Protein AF-A0A0A2BUI4-F1 (afdb_monomer_lite)

Secondary structure (DSSP, 8-state):
--HHHHHHHHHTTPPPPHHHHHHHHHHHHHHHHHHHH-S--GGGSBPPHHHHHHTT--TT-BHHHHHHHHHHHHSPPPTTSPPHHHHHHHHHHHTT---

Structure (mmCIF, N/CA/C/O backbone):
data_AF-A0A0A2BUI4-F1
#
_entry.id   AF-A0A0A2BUI4-F1
#
loop_
_atom_site.group_PDB
_atom_site.id
_atom_site.type_symbol
_atom_site.label_atom_id
_atom_site.label_alt_id
_atom_site.label_comp_id
_atom_site.label_asym_id
_atom_site.label_entity_id
_atom_site.label_seq_id
_atom_site.pdbx_PDB_ins_code
_atom_site.Cartn_x
_atom_site.Cartn_y
_atom_site.Cartn_z
_atom_site.occupancy
_atom_site.B_iso_or_equiv
_atom_site.auth_seq_id
_atom_site.auth_comp_id
_atom_site.auth_asym_id
_atom_site.auth_atom_id
_atom_site.pdbx_PDB_model_num
ATOM 1 N N . MET A 1 1 ? 9.973 4.290 10.120 1.00 66.44 1 MET A N 1
ATOM 2 C CA . MET A 1 1 ? 9.174 3.504 11.104 1.00 66.44 1 MET A CA 1
ATOM 3 C C . MET A 1 1 ? 9.104 2.061 10.605 1.00 66.44 1 MET A C 1
ATOM 5 O O . MET A 1 1 ? 9.231 1.882 9.403 1.00 66.44 1 MET A O 1
ATOM 9 N N . ASN A 1 2 ? 8.931 1.021 11.436 1.00 85.56 2 ASN A N 1
ATOM 10 C CA . ASN A 1 2 ? 8.722 -0.329 10.879 1.00 85.56 2 ASN A CA 1
ATOM 11 C C . ASN A 1 2 ? 7.254 -0.500 10.445 1.00 85.56 2 ASN A C 1
ATOM 13 O O . ASN A 1 2 ? 6.433 -1.035 11.185 1.00 85.56 2 ASN A O 1
ATOM 17 N N . TYR A 1 3 ? 6.921 0.009 9.257 1.00 90.56 3 TYR A N 1
ATOM 18 C CA . TYR A 1 3 ? 5.564 -0.047 8.705 1.00 90.56 3 TYR A CA 1
ATOM 19 C C . TYR A 1 3 ? 5.091 -1.477 8.418 1.00 90.56 3 TYR A C 1
ATOM 21 O O . TYR A 1 3 ? 3.898 -1.749 8.513 1.00 90.56 3 TYR A O 1
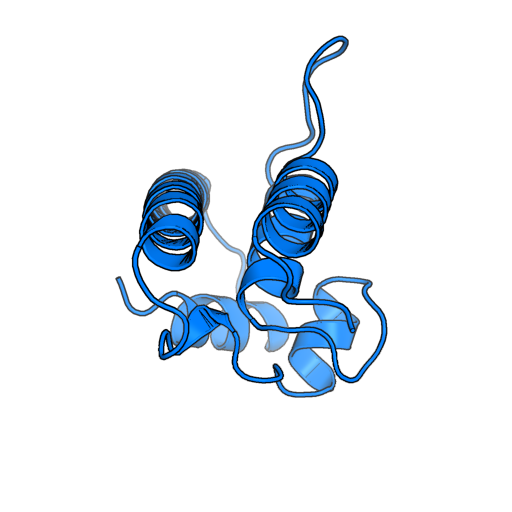ATOM 29 N N . GLN A 1 4 ? 6.018 -2.394 8.116 1.00 93.56 4 GLN A N 1
ATOM 30 C CA . GLN A 1 4 ? 5.702 -3.804 7.886 1.00 93.56 4 GLN A CA 1
ATOM 31 C C . GLN A 1 4 ? 5.107 -4.423 9.151 1.00 93.56 4 GLN A C 1
ATOM 33 O O . GLN A 1 4 ? 4.067 -5.062 9.078 1.00 93.56 4 GLN A O 1
ATOM 38 N N . LEU A 1 5 ? 5.690 -4.145 10.323 1.00 93.75 5 LEU A N 1
ATOM 39 C CA . LEU A 1 5 ? 5.140 -4.608 11.600 1.00 93.75 5 LEU A CA 1
ATOM 40 C C . LEU A 1 5 ? 3.734 -4.047 11.869 1.00 93.75 5 LEU A C 1
ATOM 42 O O . LEU A 1 5 ? 2.870 -4.773 12.348 1.00 93.75 5 LEU A O 1
ATOM 46 N N . LEU A 1 6 ? 3.480 -2.776 11.545 1.00 93.56 6 LEU A N 1
ATOM 47 C CA . LEU A 1 6 ? 2.143 -2.190 11.704 1.00 93.56 6 LEU A CA 1
ATOM 48 C C . LEU A 1 6 ? 1.111 -2.842 10.776 1.00 93.56 6 LEU A C 1
ATOM 50 O O . LEU A 1 6 ? -0.001 -3.132 11.209 1.00 93.56 6 LEU A O 1
ATOM 54 N N . LEU A 1 7 ? 1.486 -3.116 9.525 1.00 94.12 7 LEU A N 1
ATOM 55 C CA . LEU A 1 7 ? 0.646 -3.846 8.572 1.00 94.12 7 LEU A CA 1
ATOM 56 C C . LEU A 1 7 ? 0.376 -5.287 9.030 1.00 94.12 7 LEU A C 1
ATOM 58 O O . LEU A 1 7 ? -0.746 -5.762 8.890 1.00 94.12 7 LEU A O 1
ATOM 62 N N . GLU A 1 8 ? 1.366 -5.958 9.620 1.00 95.38 8 GLU A N 1
ATOM 63 C CA . GLU A 1 8 ? 1.213 -7.287 10.225 1.00 95.38 8 GLU A CA 1
ATOM 64 C C . GLU A 1 8 ? 0.218 -7.269 11.392 1.00 95.38 8 GLU A C 1
ATOM 66 O O . GLU A 1 8 ? -0.738 -8.047 11.413 1.00 95.38 8 GLU A O 1
ATOM 71 N N . CYS A 1 9 ? 0.372 -6.332 12.334 1.00 93.88 9 CYS A N 1
ATOM 72 C CA . CYS A 1 9 ? -0.581 -6.147 13.430 1.00 93.88 9 CYS A CA 1
ATOM 73 C C . CYS A 1 9 ? -1.993 -5.852 12.903 1.00 93.88 9 CYS A C 1
ATOM 75 O O . CYS A 1 9 ? -2.980 -6.371 13.435 1.00 93.88 9 CYS A O 1
ATOM 77 N N . HIS A 1 10 ? -2.095 -5.045 11.844 1.00 93.69 10 HIS A N 1
ATOM 78 C CA . HIS A 1 10 ? -3.366 -4.728 11.206 1.00 93.69 10 HIS A CA 1
ATOM 79 C C . HIS A 1 10 ? -4.021 -5.949 10.558 1.00 93.69 10 HIS A C 1
ATOM 81 O O . HIS A 1 10 ? -5.210 -6.193 10.763 1.00 93.69 10 HIS A O 1
ATOM 87 N N . ALA A 1 11 ? -3.238 -6.775 9.863 1.00 92.69 11 ALA A N 1
ATOM 88 C CA . ALA A 1 11 ? -3.701 -8.033 9.287 1.00 92.69 11 ALA A CA 1
ATOM 89 C C . ALA A 1 11 ? -4.204 -9.027 10.350 1.00 92.69 11 ALA A C 1
ATOM 91 O O . ALA A 1 11 ? -5.076 -9.846 10.063 1.00 92.69 11 ALA A O 1
ATOM 92 N N . GLN A 1 12 ? -3.702 -8.928 11.584 1.00 94.19 12 GLN A N 1
ATOM 93 C CA . GLN A 1 12 ? -4.164 -9.707 12.739 1.00 94.19 12 GLN A CA 1
ATOM 94 C C . GLN A 1 12 ? -5.393 -9.104 13.447 1.00 94.19 12 GLN A C 1
ATOM 96 O O . GLN A 1 12 ? -5.865 -9.660 14.438 1.00 94.19 12 GLN A O 1
ATOM 101 N N . GLY A 1 13 ? -5.940 -7.993 12.943 1.00 92.62 13 GLY A N 1
ATOM 102 C CA . GLY A 1 13 ? -7.157 -7.360 13.457 1.00 92.62 13 GLY A CA 1
ATOM 103 C C . GLY A 1 13 ? -6.924 -6.137 14.344 1.00 92.62 13 GLY A C 1
ATOM 104 O O . GLY A 1 13 ? -7.884 -5.595 14.892 1.00 92.62 13 GLY A O 1
ATOM 105 N N . THR A 1 14 ? -5.681 -5.667 14.481 1.00 94.75 14 THR A N 1
ATOM 106 C CA . THR A 1 14 ? -5.401 -4.410 15.191 1.00 94.75 14 THR A CA 1
ATOM 107 C C . THR A 1 14 ? -5.853 -3.223 14.346 1.00 94.75 14 THR A C 1
ATOM 109 O O . THR A 1 14 ? -5.570 -3.144 13.151 1.00 94.75 14 THR A O 1
ATOM 112 N N . GLN A 1 15 ? -6.558 -2.268 14.945 1.00 93.94 15 GLN A N 1
ATOM 113 C CA . GLN A 1 15 ? -6.930 -1.050 14.231 1.00 93.94 15 GLN A CA 1
ATOM 114 C C . GLN A 1 15 ? -5.733 -0.108 14.135 1.00 93.94 15 GLN A C 1
ATOM 116 O O . GLN A 1 15 ? -5.091 0.177 15.141 1.00 93.94 15 GLN A O 1
ATOM 121 N N . ILE A 1 16 ? -5.471 0.393 12.929 1.00 94.62 16 ILE A N 1
ATOM 122 C CA . ILE A 1 16 ? -4.514 1.476 12.715 1.00 94.62 16 ILE A CA 1
ATOM 123 C C . ILE A 1 16 ? -5.199 2.779 13.125 1.00 94.62 16 ILE A C 1
ATOM 125 O O . ILE A 1 16 ? -6.258 3.136 12.602 1.00 94.62 16 ILE A O 1
ATOM 129 N N . THR A 1 17 ? -4.603 3.487 14.077 1.00 95.38 17 THR A N 1
ATOM 130 C CA . THR A 1 17 ? -5.077 4.800 14.515 1.00 95.38 17 THR A CA 1
ATOM 131 C C . THR A 1 17 ? -4.836 5.855 13.440 1.00 95.38 17 THR A C 1
ATOM 133 O O . THR A 1 17 ? -4.013 5.697 12.538 1.00 95.38 17 THR A O 1
ATOM 136 N N . ARG A 1 18 ? -5.524 6.995 13.544 1.00 93.62 18 ARG A N 1
ATOM 137 C CA . ARG A 1 18 ? -5.331 8.100 12.598 1.00 93.62 18 ARG A CA 1
ATOM 138 C C . ARG A 1 18 ? -3.892 8.626 12.599 1.00 93.62 18 ARG A C 1
ATOM 140 O O . ARG A 1 18 ? -3.352 8.901 11.535 1.00 93.62 18 ARG A O 1
ATOM 147 N N . GLN A 1 19 ? -3.275 8.743 13.771 1.00 94.06 19 GLN A N 1
ATOM 148 C CA . GLN A 1 19 ? -1.893 9.199 13.909 1.00 94.06 19 GLN A CA 1
ATOM 149 C C . GLN A 1 19 ? -0.915 8.213 13.260 1.00 94.06 19 GLN A C 1
ATOM 151 O O . GLN A 1 19 ? 0.005 8.627 12.560 1.00 94.06 19 GLN A O 1
ATOM 156 N N . GLU A 1 20 ? -1.131 6.907 13.438 1.00 95.62 20 GLU A N 1
ATOM 157 C CA . GLU A 1 20 ? -0.340 5.880 12.751 1.00 95.62 20 GLU A CA 1
ATOM 158 C C . GLU A 1 20 ? -0.549 5.933 11.237 1.00 95.62 20 GLU A C 1
ATOM 160 O O . GLU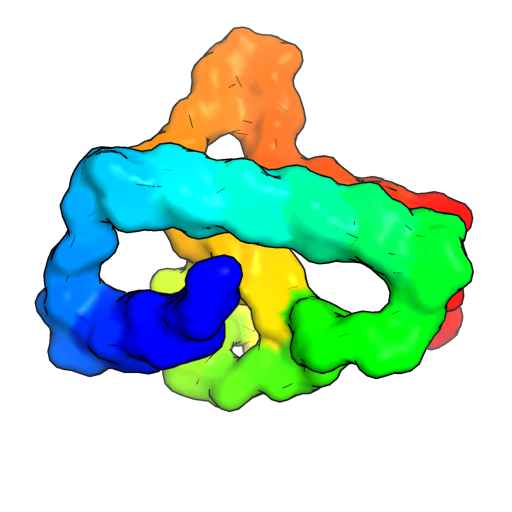 A 1 20 ? 0.424 5.832 10.498 1.00 95.62 20 GLU A O 1
ATOM 165 N N . ALA A 1 21 ? -1.778 6.157 10.764 1.00 95.25 21 ALA A N 1
ATOM 166 C CA . ALA A 1 21 ? -2.060 6.319 9.340 1.00 95.25 21 ALA A CA 1
ATOM 167 C C . ALA A 1 21 ? -1.331 7.536 8.740 1.00 95.25 21 ALA A C 1
ATOM 169 O O . ALA A 1 21 ? -0.756 7.432 7.661 1.00 95.25 21 ALA A O 1
ATOM 170 N N . GLU A 1 22 ? -1.288 8.669 9.443 1.00 94.19 22 GLU A N 1
ATOM 171 C CA . GLU A 1 22 ? -0.537 9.859 9.013 1.00 94.19 22 GLU A CA 1
ATOM 172 C C . GLU A 1 22 ? 0.981 9.592 8.966 1.00 94.19 22 GLU A C 1
ATOM 174 O O . GLU A 1 22 ? 1.657 9.998 8.020 1.00 94.19 22 GLU A O 1
ATOM 179 N N . LEU A 1 23 ? 1.523 8.843 9.934 1.00 95.31 23 LEU A N 1
ATOM 180 C CA . LEU A 1 23 ? 2.927 8.416 9.916 1.00 95.31 23 LEU A CA 1
ATOM 181 C C . LEU A 1 23 ? 3.226 7.430 8.778 1.00 95.31 23 LEU A C 1
ATOM 183 O O . LEU A 1 23 ? 4.282 7.514 8.150 1.00 95.31 23 LEU A O 1
ATOM 187 N N . LEU A 1 24 ? 2.308 6.502 8.506 1.00 95.94 24 LEU A N 1
ATOM 188 C CA . LEU A 1 24 ? 2.399 5.568 7.385 1.00 95.94 24 LEU A CA 1
ATOM 189 C C . LEU A 1 24 ? 2.349 6.301 6.038 1.00 95.94 24 LEU A C 1
ATOM 191 O O . LEU A 1 24 ? 3.042 5.893 5.110 1.00 95.94 24 LEU A O 1
ATOM 195 N N . ASP A 1 25 ? 1.594 7.395 5.933 1.00 95.12 25 ASP A N 1
ATOM 196 C CA . ASP A 1 25 ? 1.534 8.223 4.724 1.00 95.12 25 ASP A CA 1
ATOM 197 C C . ASP A 1 25 ? 2.874 8.926 4.444 1.00 95.12 25 ASP A C 1
ATOM 199 O O . ASP A 1 25 ? 3.372 8.927 3.316 1.00 95.12 25 ASP A O 1
ATOM 203 N N . LEU A 1 26 ? 3.524 9.452 5.489 1.00 95.25 26 LEU A N 1
ATOM 204 C CA . LEU A 1 26 ? 4.877 10.016 5.386 1.00 95.25 26 LEU A CA 1
ATOM 205 C C . LEU A 1 26 ? 5.918 8.957 5.001 1.00 95.25 26 LEU A C 1
ATOM 207 O O . LEU A 1 26 ? 6.810 9.215 4.190 1.00 95.25 26 LEU A O 1
ATOM 211 N N . GLU A 1 27 ? 5.806 7.758 5.573 1.00 94.81 27 GLU A N 1
ATOM 212 C CA . GLU A 1 27 ? 6.662 6.623 5.231 1.00 94.81 27 GLU A CA 1
ATOM 213 C C . GLU A 1 27 ? 6.460 6.200 3.767 1.00 94.81 27 GLU A C 1
ATOM 215 O O . GLU A 1 27 ? 7.442 6.011 3.051 1.00 94.81 27 GLU A O 1
ATOM 220 N N . LEU A 1 28 ? 5.213 6.135 3.285 1.00 95.50 28 LEU A N 1
ATOM 221 C CA . LEU A 1 28 ? 4.915 5.851 1.883 1.00 95.50 28 LEU A CA 1
ATOM 222 C C . LEU A 1 28 ? 5.560 6.886 0.955 1.00 95.50 28 LEU A C 1
ATOM 224 O O . LEU A 1 28 ? 6.203 6.512 -0.025 1.00 95.50 28 LEU A O 1
ATOM 228 N N . TYR A 1 29 ? 5.425 8.176 1.270 1.00 94.75 29 TYR A N 1
ATOM 229 C CA . TYR A 1 29 ? 6.061 9.244 0.499 1.00 94.75 29 TYR A CA 1
ATOM 230 C C . TYR A 1 29 ? 7.584 9.058 0.428 1.00 94.75 29 TYR A C 1
ATOM 232 O O . TYR A 1 29 ? 8.167 9.087 -0.656 1.00 94.75 29 TYR A O 1
ATOM 240 N N . SER A 1 30 ? 8.227 8.782 1.566 1.00 93.25 30 SER A N 1
ATOM 241 C CA . SER A 1 30 ? 9.666 8.498 1.629 1.00 93.25 30 SER A CA 1
ATOM 242 C C . SER A 1 30 ? 10.065 7.302 0.754 1.00 93.25 30 SER A C 1
ATOM 244 O O . SER A 1 30 ? 11.080 7.342 0.054 1.00 93.25 30 SER A O 1
ATOM 246 N N . GLN A 1 31 ? 9.251 6.243 0.734 1.00 93.00 31 GLN A N 1
ATOM 247 C CA . GLN A 1 31 ? 9.490 5.068 -0.106 1.00 93.00 31 GLN A CA 1
ATOM 248 C C . GLN A 1 31 ? 9.334 5.380 -1.595 1.00 93.00 31 GLN A C 1
ATOM 250 O O . GLN A 1 31 ? 10.167 4.939 -2.385 1.00 93.00 31 GLN A O 1
ATOM 255 N N . ILE A 1 32 ? 8.328 6.172 -1.976 1.00 93.81 32 ILE A N 1
ATOM 256 C CA . ILE A 1 32 ? 8.144 6.642 -3.356 1.00 93.81 32 ILE A CA 1
ATOM 257 C C . ILE A 1 32 ? 9.356 7.464 -3.817 1.00 93.81 32 ILE A C 1
ATOM 259 O O . ILE A 1 32 ? 9.854 7.257 -4.921 1.00 93.81 32 ILE A O 1
ATOM 263 N N . GLU A 1 33 ? 9.875 8.364 -2.983 1.00 92.75 33 GLU A N 1
ATOM 264 C CA . GLU A 1 33 ? 11.091 9.112 -3.326 1.00 92.75 33 GLU A CA 1
ATOM 265 C C . GLU A 1 33 ? 12.320 8.197 -3.397 1.00 92.75 33 GLU A C 1
ATOM 267 O O . GLU A 1 33 ? 13.155 8.325 -4.293 1.00 92.75 33 GLU A O 1
ATOM 272 N N . SER A 1 34 ? 12.404 7.207 -2.510 1.00 90.25 34 SER A N 1
ATOM 273 C CA . SER A 1 34 ? 13.524 6.263 -2.478 1.00 90.25 34 SER A CA 1
ATOM 274 C C . SER A 1 34 ? 13.606 5.400 -3.740 1.00 90.25 34 SER A C 1
ATOM 276 O O . SER A 1 34 ? 14.709 5.183 -4.247 1.00 90.25 34 SER A O 1
ATOM 278 N N . ILE A 1 35 ? 12.473 4.942 -4.291 1.00 90.56 35 ILE A N 1
ATOM 279 C CA . ILE A 1 35 ? 12.460 4.108 -5.510 1.00 90.56 35 ILE A CA 1
ATOM 280 C C . ILE A 1 35 ? 12.871 4.874 -6.774 1.00 90.56 35 ILE A C 1
ATOM 282 O O . ILE A 1 35 ? 13.251 4.245 -7.762 1.00 90.56 35 ILE A O 1
ATOM 286 N N . LYS A 1 36 ? 12.837 6.212 -6.753 1.00 88.81 36 LYS A N 1
ATOM 287 C CA . LYS A 1 36 ? 13.350 7.054 -7.848 1.00 88.81 36 LYS A CA 1
ATOM 288 C C . LYS A 1 36 ? 14.878 7.079 -7.890 1.00 88.81 36 LYS A C 1
ATOM 290 O O . LYS A 1 36 ? 15.463 7.346 -8.934 1.00 88.81 36 LYS A O 1
ATOM 295 N N . VAL A 1 37 ? 15.526 6.805 -6.756 1.00 86.25 37 VAL A N 1
ATOM 296 C CA . VAL A 1 37 ? 16.986 6.897 -6.599 1.00 86.25 37 VAL A CA 1
ATOM 297 C C . VAL A 1 37 ? 17.640 5.516 -6.513 1.00 86.25 37 VAL A C 1
ATOM 299 O O . VAL A 1 37 ? 18.776 5.349 -6.951 1.00 86.25 37 VAL A O 1
ATOM 302 N N . SER A 1 38 ? 16.948 4.508 -5.970 1.00 82.06 38 SER A N 1
ATOM 303 C CA . SER A 1 38 ? 17.509 3.171 -5.758 1.00 82.06 38 SER A CA 1
ATOM 304 C C . SER A 1 38 ? 16.501 2.048 -5.992 1.00 82.06 38 SER A C 1
ATOM 306 O O . SER A 1 38 ? 15.376 2.090 -5.501 1.00 82.06 38 SER A O 1
ATOM 308 N N . ARG A 1 39 ? 16.967 0.990 -6.671 1.00 76.56 39 ARG A N 1
ATOM 309 C CA . ARG A 1 39 ? 16.198 -0.227 -6.983 1.00 76.56 39 ARG A CA 1
ATOM 310 C C . ARG A 1 39 ? 16.296 -1.331 -5.932 1.00 76.56 39 ARG A C 1
ATOM 312 O O . ARG A 1 39 ? 15.613 -2.339 -6.051 1.00 76.56 39 ARG A O 1
ATOM 319 N N . THR A 1 40 ? 17.140 -1.174 -4.916 1.00 75.69 40 THR A N 1
ATOM 320 C CA . THR A 1 40 ? 17.416 -2.223 -3.914 1.00 75.69 40 THR A CA 1
ATOM 321 C C . THR A 1 40 ? 16.623 -2.045 -2.620 1.00 75.69 40 THR A C 1
ATOM 323 O O . THR A 1 40 ? 16.976 -2.605 -1.584 1.00 75.69 40 THR A O 1
ATOM 326 N N . GLN A 1 41 ? 15.550 -1.256 -2.661 1.00 76.31 41 GLN A N 1
ATOM 327 C CA . GLN A 1 41 ? 14.765 -0.925 -1.478 1.00 76.31 41 GLN A CA 1
ATOM 328 C C . GLN A 1 41 ? 13.861 -2.087 -1.051 1.00 76.31 41 GLN A C 1
ATOM 330 O O . GLN A 1 41 ? 13.175 -2.695 -1.871 1.00 76.31 41 GLN A O 1
ATOM 335 N N . GLY A 1 42 ? 13.800 -2.353 0.257 1.00 75.94 42 GLY A N 1
ATOM 336 C CA . GLY A 1 42 ? 12.961 -3.416 0.828 1.00 75.94 42 GLY A CA 1
ATOM 337 C C . GLY A 1 42 ? 11.459 -3.241 0.562 1.00 75.94 42 GLY A C 1
AT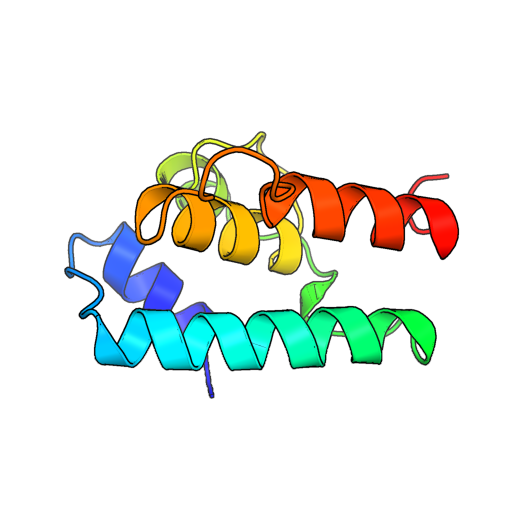OM 338 O O . GLY A 1 42 ? 10.722 -4.219 0.551 1.00 75.94 42 GLY A O 1
ATOM 339 N N . CYS A 1 43 ? 10.998 -2.020 0.271 1.00 82.00 43 CYS A N 1
ATOM 340 C CA . CYS A 1 43 ? 9.605 -1.741 -0.097 1.00 82.00 43 CYS A CA 1
ATOM 341 C C . CYS A 1 43 ? 9.186 -2.344 -1.454 1.00 82.00 43 CYS A C 1
ATOM 343 O O . CYS A 1 43 ? 7.992 -2.490 -1.720 1.00 82.00 43 CYS A O 1
ATOM 345 N N . LEU A 1 44 ? 10.158 -2.729 -2.288 1.00 89.62 44 LEU A N 1
ATOM 346 C CA . LEU A 1 44 ? 9.948 -3.432 -3.556 1.00 89.62 44 LEU A CA 1
ATOM 347 C C . LEU A 1 44 ? 9.940 -4.956 -3.398 1.00 89.62 44 LEU A C 1
ATOM 349 O O . LEU A 1 44 ? 9.720 -5.663 -4.375 1.00 89.62 44 LEU A O 1
ATOM 353 N N . GLN A 1 45 ? 10.196 -5.478 -2.196 1.00 92.00 45 GLN A N 1
ATOM 354 C CA . GLN A 1 45 ? 10.041 -6.904 -1.939 1.00 92.00 45 GLN A CA 1
ATOM 355 C C . GLN A 1 45 ? 8.561 -7.284 -1.974 1.00 92.00 45 GLN A C 1
ATOM 357 O O . GLN A 1 45 ? 7.691 -6.500 -1.581 1.00 92.00 45 GLN A O 1
ATOM 362 N N . ILE A 1 46 ? 8.302 -8.515 -2.409 1.00 93.88 46 ILE A N 1
ATOM 363 C CA . ILE A 1 46 ? 6.967 -9.110 -2.406 1.00 93.88 46 ILE A CA 1
ATOM 364 C C . ILE A 1 46 ? 6.463 -9.184 -0.961 1.00 93.88 46 ILE A C 1
ATOM 366 O O . ILE A 1 46 ? 7.171 -9.653 -0.065 1.00 93.88 46 ILE A O 1
ATOM 370 N N . ALA A 1 47 ? 5.244 -8.701 -0.740 1.00 95.12 47 ALA A N 1
ATOM 371 C CA . ALA A 1 47 ? 4.572 -8.803 0.542 1.00 95.12 47 ALA A CA 1
ATOM 372 C C . ALA A 1 47 ? 4.001 -10.219 0.739 1.00 95.12 47 ALA A C 1
ATOM 374 O O . ALA A 1 47 ? 3.602 -10.864 -0.234 1.00 95.12 47 ALA A O 1
ATOM 375 N N . PRO A 1 48 ? 3.904 -10.706 1.987 1.00 96.12 48 PRO A N 1
ATOM 376 C CA . PRO A 1 48 ? 3.206 -11.950 2.282 1.00 96.12 48 PRO A CA 1
ATOM 377 C C . PRO A 1 48 ? 1.752 -11.948 1.781 1.00 96.12 48 PRO A C 1
ATOM 379 O O . PRO A 1 48 ? 1.075 -10.915 1.785 1.00 96.12 48 PRO A O 1
ATOM 382 N N . ASP A 1 49 ? 1.234 -13.121 1.411 1.00 96.62 49 ASP A N 1
ATOM 383 C CA . ASP A 1 49 ? -0.119 -13.263 0.850 1.00 96.62 49 ASP A CA 1
ATOM 384 C C . ASP A 1 49 ? -1.220 -12.743 1.784 1.00 96.62 49 ASP A C 1
ATOM 386 O O . ASP A 1 49 ? -2.204 -12.158 1.329 1.00 96.62 49 ASP A O 1
ATOM 390 N N . HIS A 1 50 ? -1.071 -12.913 3.102 1.00 95.56 50 HIS A N 1
ATOM 391 C CA . HIS A 1 50 ? -2.058 -12.409 4.060 1.00 95.56 50 HIS A CA 1
ATOM 392 C C . HIS A 1 50 ? -2.098 -10.876 4.102 1.00 95.56 50 HIS A C 1
ATOM 394 O O . HIS A 1 50 ? -3.176 -10.307 4.283 1.00 95.56 50 HIS A O 1
ATOM 400 N N . ILE A 1 51 ? -0.966 -10.211 3.852 1.00 96.94 51 ILE A N 1
ATOM 401 C CA . ILE A 1 51 ? -0.888 -8.752 3.717 1.00 96.94 51 ILE A CA 1
ATOM 402 C C . ILE A 1 51 ? -1.540 -8.297 2.408 1.00 96.94 51 ILE A C 1
ATOM 404 O O . ILE A 1 51 ? -2.325 -7.346 2.407 1.00 96.94 51 ILE A O 1
ATOM 408 N N . CYS A 1 52 ? -1.291 -8.998 1.299 1.00 96.50 52 CYS A N 1
ATOM 409 C CA . CYS A 1 52 ? -1.959 -8.711 0.023 1.00 96.50 52 CYS A CA 1
ATOM 410 C C . CYS A 1 52 ? -3.487 -8.831 0.162 1.00 96.50 52 CYS A C 1
ATOM 412 O O . CYS A 1 52 ? -4.241 -7.966 -0.283 1.00 96.50 52 CYS A O 1
ATOM 414 N N . LYS A 1 53 ? -3.948 -9.866 0.873 1.00 95.31 53 LYS A N 1
ATOM 415 C CA . LYS A 1 53 ? -5.370 -10.117 1.111 1.00 95.31 53 LYS A CA 1
ATOM 416 C C . LYS A 1 53 ? -6.039 -9.020 1.939 1.00 95.31 53 LYS A C 1
ATOM 418 O O . LYS A 1 53 ? -7.111 -8.565 1.549 1.00 95.31 53 LYS A O 1
ATOM 423 N N . ILE A 1 54 ? -5.442 -8.593 3.058 1.00 94.00 54 ILE A N 1
ATOM 424 C CA . ILE A 1 54 ? -6.039 -7.533 3.895 1.00 94.00 54 ILE A CA 1
ATOM 425 C C . ILE A 1 54 ? -6.036 -6.179 3.172 1.00 94.00 54 ILE A C 1
ATOM 427 O O . ILE A 1 54 ? -6.976 -5.399 3.288 1.00 94.00 54 ILE A O 1
ATOM 431 N N . SER A 1 55 ? -5.010 -5.925 2.358 1.00 93.19 55 SER A N 1
ATOM 432 C CA . SER A 1 55 ? -4.902 -4.705 1.555 1.00 93.19 55 SER A CA 1
ATOM 433 C C . SER A 1 55 ? -5.769 -4.719 0.287 1.00 93.19 55 SER A C 1
ATOM 435 O O . SER A 1 55 ? -5.852 -3.700 -0.393 1.00 93.19 55 SER A O 1
ATOM 437 N N . LEU A 1 56 ? -6.479 -5.822 0.011 1.00 94.38 56 LEU A 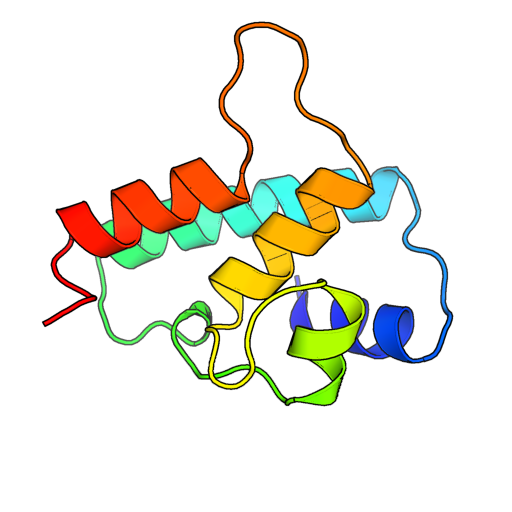N 1
ATOM 438 C CA . LEU A 1 56 ? -7.352 -6.012 -1.155 1.00 94.38 56 LEU A CA 1
ATOM 439 C C . LEU A 1 56 ? -6.619 -5.857 -2.499 1.00 94.38 56 LEU A C 1
ATOM 441 O O . LEU A 1 56 ? -7.173 -5.334 -3.467 1.00 94.38 56 LEU A O 1
ATOM 445 N N . VAL A 1 57 ? -5.375 -6.337 -2.570 1.00 94.62 57 VAL A N 1
ATOM 446 C CA . VAL A 1 57 ? -4.570 -6.386 -3.801 1.00 94.62 57 VAL A CA 1
ATOM 447 C C . VAL A 1 57 ? -4.258 -7.831 -4.194 1.00 94.62 57 VAL A C 1
ATOM 449 O O . VAL A 1 57 ? -4.491 -8.770 -3.433 1.00 94.62 57 VAL A O 1
ATOM 452 N N . CYS A 1 58 ? -3.744 -8.033 -5.408 1.00 94.12 58 CYS A N 1
ATOM 453 C CA . CYS A 1 58 ? -3.372 -9.365 -5.885 1.00 94.12 58 CYS A CA 1
ATOM 454 C C . CYS A 1 58 ? -2.171 -9.924 -5.106 1.00 94.12 58 CYS A C 1
ATOM 456 O O . CYS A 1 58 ? -1.250 -9.178 -4.768 1.00 94.12 58 CYS A O 1
ATOM 458 N N . ASN A 1 59 ? -2.143 -11.239 -4.878 1.00 95.44 59 ASN A N 1
ATOM 459 C CA . ASN A 1 59 ? -0.969 -11.916 -4.322 1.00 95.44 59 ASN A CA 1
ATOM 460 C C . ASN A 1 59 ? 0.266 -11.676 -5.202 1.00 95.44 59 ASN A C 1
ATOM 462 O O . ASN A 1 59 ? 0.152 -11.517 -6.419 1.00 95.44 59 ASN A O 1
ATOM 466 N N . GLY A 1 60 ? 1.446 -11.649 -4.581 1.00 93.81 60 GLY A N 1
ATOM 467 C CA . GLY A 1 60 ? 2.687 -11.281 -5.266 1.00 93.81 60 GLY A CA 1
ATOM 468 C C . GLY A 1 60 ? 2.889 -9.770 -5.432 1.00 93.81 60 GLY A C 1
ATOM 469 O O . GLY A 1 60 ? 3.843 -9.360 -6.088 1.00 93.81 60 GLY A O 1
ATOM 470 N N . SER A 1 61 ? 2.021 -8.936 -4.846 1.00 94.25 61 SER A N 1
ATOM 471 C CA . SER A 1 61 ? 2.214 -7.482 -4.823 1.00 94.25 61 SER A CA 1
ATOM 472 C C . SER A 1 61 ? 3.363 -7.081 -3.896 1.00 94.25 61 SER A C 1
ATOM 474 O O . SER A 1 61 ? 3.641 -7.737 -2.893 1.00 94.25 61 SER A O 1
ATOM 476 N N . ASN A 1 62 ? 4.007 -5.955 -4.200 1.00 94.75 62 ASN A N 1
ATOM 477 C CA . ASN A 1 62 ? 5.085 -5.414 -3.377 1.00 94.75 62 ASN A CA 1
ATOM 478 C C . ASN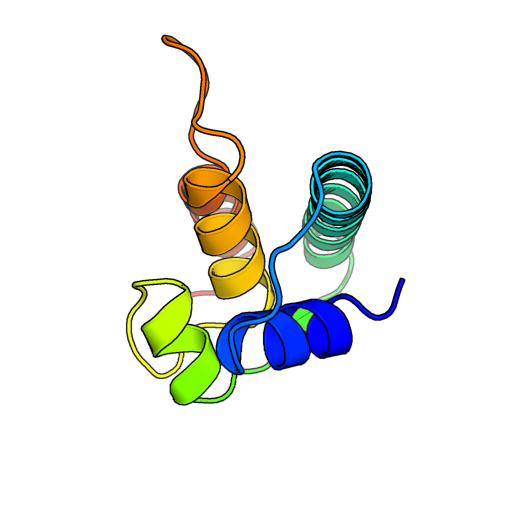 A 1 62 ? 4.550 -4.790 -2.079 1.00 94.75 62 ASN A C 1
ATOM 480 O O . ASN A 1 62 ? 3.405 -4.325 -2.015 1.00 94.75 62 ASN A O 1
ATOM 484 N N . TRP A 1 63 ? 5.409 -4.693 -1.064 1.00 95.44 63 TRP A N 1
ATOM 485 C CA . TRP A 1 63 ? 5.090 -4.013 0.196 1.00 95.44 63 TRP A CA 1
ATOM 486 C C . TRP A 1 63 ? 4.593 -2.579 -0.001 1.00 95.44 63 TRP A C 1
ATOM 488 O O . TRP A 1 63 ? 3.598 -2.196 0.614 1.00 95.44 63 TRP A O 1
ATOM 498 N N . ILE A 1 64 ? 5.230 -1.806 -0.887 1.00 95.25 64 ILE A N 1
ATOM 499 C CA . ILE A 1 64 ? 4.824 -0.423 -1.185 1.00 95.25 64 ILE A CA 1
ATOM 500 C C . ILE A 1 64 ? 3.395 -0.341 -1.749 1.00 95.25 64 ILE A C 1
ATOM 502 O O . ILE A 1 64 ? 2.646 0.578 -1.422 1.00 95.25 64 ILE A O 1
ATOM 506 N N . THR A 1 65 ? 2.984 -1.331 -2.547 1.00 95.94 65 THR A N 1
ATOM 507 C CA . THR A 1 65 ? 1.628 -1.423 -3.105 1.00 95.94 65 THR A CA 1
ATOM 508 C C . THR A 1 65 ? 0.611 -1.740 -2.013 1.00 95.94 65 THR A C 1
ATOM 510 O O . THR A 1 65 ? -0.427 -1.084 -1.938 1.00 95.94 65 THR A O 1
ATOM 513 N N . CYS A 1 66 ? 0.925 -2.694 -1.132 1.00 96.81 66 CYS A N 1
ATOM 514 C CA . CYS A 1 66 ? 0.055 -3.056 -0.012 1.00 96.81 66 CYS A CA 1
ATOM 515 C C . CYS A 1 66 ? -0.109 -1.890 0.974 1.00 96.81 66 CYS A C 1
ATOM 517 O O . CYS A 1 66 ? -1.225 -1.595 1.397 1.00 96.81 66 CYS A O 1
ATOM 519 N N . LEU A 1 67 ? 0.986 -1.189 1.295 1.00 96.88 67 LEU A N 1
ATOM 520 C CA . LEU A 1 67 ? 0.973 -0.001 2.151 1.00 96.88 67 LEU A CA 1
ATOM 521 C C . LEU A 1 67 ? 0.052 1.086 1.582 1.00 96.88 67 LEU A C 1
ATOM 523 O O . LEU A 1 67 ? -0.805 1.608 2.294 1.00 96.88 67 LEU A O 1
ATOM 527 N N . ALA A 1 68 ? 0.199 1.402 0.295 1.00 96.94 68 ALA A N 1
ATOM 528 C CA . ALA A 1 68 ? -0.620 2.415 -0.356 1.00 96.94 68 ALA A CA 1
ATOM 529 C C . ALA A 1 68 ? -2.106 2.041 -0.395 1.00 96.94 68 ALA A C 1
ATOM 531 O O . ALA A 1 68 ? -2.954 2.894 -0.142 1.00 96.94 68 ALA A O 1
ATOM 532 N N . ALA A 1 69 ? -2.421 0.768 -0.646 1.00 96.31 69 ALA A N 1
ATOM 533 C CA . ALA A 1 69 ? -3.795 0.284 -0.647 1.00 96.31 69 ALA A CA 1
ATOM 534 C C . ALA A 1 69 ? -4.437 0.352 0.749 1.00 96.31 69 ALA A C 1
ATOM 536 O O . ALA A 1 69 ? -5.566 0.822 0.871 1.00 96.31 69 ALA A O 1
ATOM 537 N N . VAL A 1 70 ? -3.718 -0.023 1.814 1.00 95.88 70 VAL A N 1
ATOM 538 C CA . VAL A 1 70 ? -4.211 0.142 3.197 1.00 95.88 70 VAL A CA 1
ATOM 539 C C . VAL A 1 70 ? -4.444 1.616 3.526 1.00 95.88 70 VAL A C 1
ATOM 541 O O . VAL A 1 70 ? -5.475 1.967 4.095 1.00 95.88 70 VAL A O 1
ATOM 544 N N . LEU A 1 71 ? -3.540 2.510 3.118 1.00 96.00 71 LEU A N 1
ATOM 545 C CA . LEU A 1 71 ? -3.730 3.947 3.316 1.00 96.00 71 LEU A CA 1
ATOM 546 C C . LEU A 1 71 ? -4.930 4.503 2.544 1.00 96.00 71 LEU A C 1
ATOM 548 O O . LEU A 1 71 ? -5.617 5.375 3.065 1.00 96.00 71 LEU A O 1
ATOM 552 N N . ASP A 1 72 ? -5.220 4.005 1.342 1.00 95.31 72 ASP A N 1
ATOM 553 C CA . ASP A 1 72 ? -6.418 4.403 0.595 1.00 95.31 72 ASP A CA 1
ATOM 554 C C . ASP A 1 72 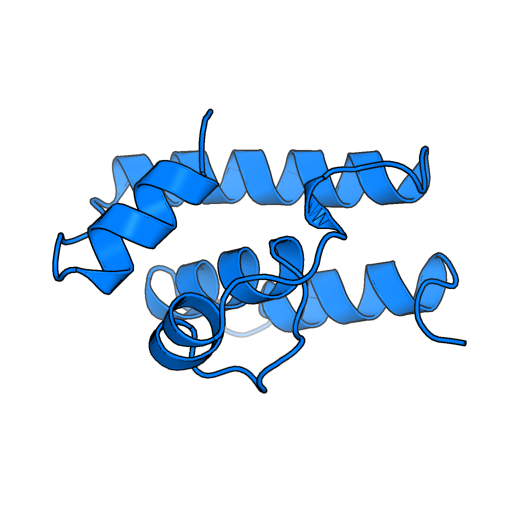? -7.717 3.907 1.256 1.00 95.31 72 ASP A C 1
ATOM 556 O O . ASP A 1 72 ? -8.747 4.571 1.137 1.00 95.31 72 ASP A O 1
ATOM 560 N N . GLN A 1 73 ? -7.675 2.789 1.992 1.00 93.06 73 GLN A N 1
ATOM 561 C CA . GLN A 1 73 ? -8.807 2.319 2.800 1.00 93.06 73 GLN A CA 1
ATOM 562 C C . GLN A 1 73 ? -9.019 3.185 4.052 1.00 93.06 73 GLN A C 1
ATOM 564 O O . GLN A 1 73 ? -10.154 3.527 4.383 1.00 93.06 73 GLN A O 1
ATOM 569 N N . LEU A 1 74 ? -7.937 3.547 4.750 1.00 92.62 74 LEU A N 1
ATOM 570 C CA . LEU A 1 74 ? -7.992 4.319 6.000 1.00 92.62 74 LEU A CA 1
ATOM 571 C C . LEU A 1 74 ? -8.234 5.814 5.768 1.00 92.62 74 LEU A C 1
ATOM 573 O O . LEU A 1 74 ? -8.930 6.469 6.544 1.00 92.62 74 LEU A O 1
ATOM 577 N N . LEU A 1 75 ? -7.642 6.360 4.707 1.00 91.62 75 LEU A N 1
ATOM 578 C CA . LEU A 1 75 ? -7.657 7.775 4.350 1.00 91.62 75 LEU A CA 1
ATOM 579 C C . LEU A 1 75 ? -8.072 7.931 2.879 1.00 91.62 75 LEU A C 1
ATOM 581 O O . LEU A 1 75 ? -7.220 8.256 2.040 1.00 91.62 75 LEU A O 1
ATOM 585 N N . PRO A 1 76 ? -9.363 7.728 2.549 1.00 87.81 76 PRO A N 1
ATOM 586 C CA . PRO A 1 76 ? -9.842 7.803 1.176 1.00 87.81 76 PRO A CA 1
ATOM 587 C C . PRO A 1 76 ? -9.452 9.113 0.494 1.00 87.81 76 PRO A C 1
ATOM 589 O O . PRO A 1 76 ? -9.525 10.196 1.085 1.00 87.81 76 PRO A O 1
ATOM 592 N N . ALA A 1 77 ? -9.045 9.019 -0.772 1.00 85.81 77 ALA A N 1
ATOM 593 C CA . ALA A 1 77 ? -8.672 10.190 -1.547 1.00 85.81 77 ALA A CA 1
ATOM 594 C C . ALA A 1 77 ? -9.856 11.160 -1.674 1.00 85.81 77 ALA A C 1
ATOM 596 O O . ALA A 1 77 ? -10.981 10.776 -2.001 1.00 85.81 77 ALA A O 1
ATOM 597 N N . THR A 1 78 ? -9.592 12.445 -1.451 1.00 85.56 78 THR A N 1
ATOM 598 C CA . THR A 1 78 ? -10.572 13.495 -1.731 1.00 85.56 78 THR A CA 1
ATOM 599 C C . THR A 1 78 ? -10.806 13.606 -3.233 1.00 85.56 78 THR A C 1
ATOM 601 O O . THR A 1 78 ? -9.884 13.400 -4.025 1.00 85.56 78 THR A O 1
ATOM 604 N N . ILE A 1 79 ? -12.012 14.016 -3.627 1.00 83.12 79 ILE A N 1
ATOM 605 C CA . ILE A 1 79 ? -12.372 14.259 -5.029 1.00 83.12 79 ILE A CA 1
ATOM 606 C C . ILE A 1 79 ? -11.306 15.137 -5.706 1.00 83.12 79 ILE A C 1
ATOM 608 O O . ILE A 1 79 ? -10.901 16.168 -5.170 1.00 83.12 79 ILE A O 1
ATOM 612 N N . GLY A 1 80 ? -10.829 14.698 -6.873 1.00 81.50 80 GLY A N 1
ATOM 613 C CA . GLY A 1 80 ? -9.796 15.390 -7.652 1.00 81.50 80 GLY A CA 1
ATOM 614 C C . GLY A 1 80 ? -8.349 15.053 -7.272 1.00 81.50 80 GLY A C 1
ATOM 615 O O . GLY A 1 80 ? -7.439 15.468 -7.986 1.00 81.50 80 GLY A O 1
ATOM 616 N N . LYS A 1 81 ? -8.106 14.277 -6.206 1.00 87.75 81 LYS A N 1
ATOM 617 C CA . LYS A 1 81 ? -6.778 13.727 -5.897 1.00 87.75 81 LYS A CA 1
ATOM 618 C C . LYS A 1 81 ? -6.681 12.265 -6.312 1.00 87.75 81 LYS A C 1
ATOM 620 O O . LYS A 1 81 ? -7.623 11.492 -6.168 1.00 87.75 81 LYS A O 1
ATOM 625 N N . LYS A 1 82 ? -5.508 11.887 -6.815 1.00 88.50 82 LYS A N 1
ATOM 626 C CA . LYS A 1 82 ? -5.203 10.504 -7.175 1.00 88.50 82 LYS A CA 1
ATOM 627 C C . LYS A 1 82 ? -5.009 9.664 -5.911 1.00 88.50 82 LYS A C 1
ATOM 629 O O . LYS A 1 82 ? -4.286 10.097 -5.015 1.00 88.50 82 LYS A O 1
ATOM 634 N N . ALA A 1 83 ? -5.620 8.482 -5.875 1.00 93.69 83 ALA A N 1
ATOM 635 C CA . ALA A 1 83 ? -5.406 7.481 -4.831 1.00 93.69 83 ALA A CA 1
ATOM 636 C C . ALA A 1 83 ? -3.922 7.092 -4.740 1.00 93.69 83 ALA A C 1
ATOM 638 O O . ALA A 1 83 ? -3.220 7.066 -5.758 1.00 93.69 83 ALA A O 1
ATOM 639 N N . ARG A 1 84 ? -3.440 6.791 -3.536 1.00 95.12 84 ARG A N 1
ATOM 640 C CA . ARG A 1 84 ? -2.029 6.483 -3.272 1.00 95.12 84 ARG A CA 1
ATOM 641 C C . ARG A 1 84 ? -1.576 5.249 -4.031 1.00 95.12 84 ARG A C 1
ATOM 643 O O . ARG A 1 84 ? -0.508 5.277 -4.634 1.00 95.12 84 ARG A O 1
ATOM 650 N N . GLY A 1 85 ? -2.402 4.204 -4.091 1.00 93.56 85 GLY A N 1
ATOM 651 C CA . GLY A 1 85 ? -2.098 2.992 -4.854 1.00 93.56 85 GLY A CA 1
ATOM 652 C C . GLY A 1 85 ? -1.844 3.294 -6.331 1.00 93.56 85 GLY A C 1
ATOM 653 O O . GLY A 1 85 ? -0.911 2.766 -6.934 1.00 93.56 85 GLY A O 1
ATOM 654 N N . ALA A 1 86 ? -2.605 4.230 -6.900 1.00 93.12 86 ALA A N 1
ATOM 655 C CA . ALA A 1 86 ? -2.413 4.646 -8.278 1.00 93.12 86 ALA A CA 1
ATOM 656 C C . ALA A 1 86 ? -1.164 5.535 -8.456 1.00 93.12 86 ALA A C 1
ATOM 658 O O . ALA A 1 86 ? -0.548 5.500 -9.518 1.00 93.12 86 ALA A O 1
ATOM 659 N N . GLN A 1 87 ? -0.781 6.338 -7.456 1.00 94.44 87 GLN A N 1
ATOM 660 C CA . GLN A 1 87 ? 0.482 7.093 -7.478 1.00 94.44 87 GLN A CA 1
ATOM 661 C C . GLN A 1 87 ? 1.692 6.152 -7.428 1.00 94.44 87 GLN A C 1
ATOM 663 O O . GLN A 1 87 ? 2.619 6.301 -8.218 1.00 94.44 87 GLN A O 1
ATOM 668 N N . VAL A 1 88 ? 1.652 5.146 -6.548 1.00 94.75 88 VAL A N 1
ATOM 669 C CA . VAL A 1 88 ? 2.687 4.106 -6.467 1.00 94.75 88 VAL A CA 1
ATOM 670 C C . VAL A 1 88 ? 2.821 3.377 -7.795 1.00 94.75 88 VAL A C 1
ATOM 672 O O . VAL A 1 88 ? 3.933 3.219 -8.287 1.00 94.75 88 VAL A O 1
ATOM 675 N N . PHE A 1 89 ? 1.706 2.964 -8.402 1.00 93.56 89 PHE A N 1
ATOM 676 C CA . PHE A 1 89 ? 1.735 2.282 -9.693 1.00 93.56 89 PHE A CA 1
ATOM 677 C C . PHE A 1 89 ? 2.411 3.128 -10.783 1.00 93.56 89 PHE A C 1
ATOM 679 O O . PHE A 1 89 ? 3.312 2.635 -11.460 1.00 93.56 89 PHE A O 1
ATOM 686 N N . ASP A 1 90 ? 2.038 4.406 -10.915 1.00 93.62 90 ASP A N 1
ATOM 687 C CA . ASP A 1 90 ? 2.656 5.318 -11.885 1.00 93.62 90 ASP A CA 1
ATOM 688 C C . ASP A 1 90 ? 4.167 5.439 -11.690 1.00 93.62 90 ASP A C 1
ATOM 690 O O . ASP A 1 90 ? 4.920 5.402 -12.662 1.00 93.62 90 ASP A O 1
ATOM 694 N N . GLU A 1 91 ? 4.619 5.600 -10.445 1.00 93.44 91 GLU A N 1
ATOM 695 C CA . GLU A 1 91 ? 6.041 5.751 -10.146 1.00 93.44 91 GLU A CA 1
ATOM 696 C C . GLU A 1 91 ? 6.800 4.444 -10.384 1.00 93.44 91 GLU A C 1
ATOM 698 O O . GLU A 1 91 ? 7.900 4.467 -10.934 1.00 93.44 91 GLU A O 1
ATOM 703 N N . LEU A 1 92 ? 6.209 3.289 -10.076 1.00 91.94 92 LEU A N 1
ATOM 704 C CA . LEU A 1 92 ? 6.809 1.997 -10.406 1.00 91.94 92 LEU A CA 1
ATOM 705 C C . LEU A 1 92 ? 6.979 1.819 -11.923 1.00 91.94 92 LEU A C 1
ATOM 707 O O . LEU A 1 92 ? 8.048 1.408 -12.378 1.00 91.94 92 LEU A O 1
ATOM 711 N N . VAL A 1 93 ? 5.966 2.179 -12.718 1.00 92.19 93 VAL A N 1
ATOM 712 C CA . VAL A 1 93 ? 6.044 2.139 -14.188 1.00 92.19 93 VAL A CA 1
ATOM 713 C C . VAL A 1 93 ? 7.084 3.134 -14.705 1.00 92.19 93 VAL A C 1
ATOM 715 O O . VAL A 1 93 ? 7.963 2.757 -15.479 1.00 92.19 93 VAL A O 1
ATOM 718 N N . ARG A 1 94 ? 7.037 4.392 -14.248 1.00 92.56 94 ARG A N 1
ATOM 719 C CA . ARG A 1 94 ? 7.949 5.462 -14.683 1.00 92.56 94 ARG A CA 1
ATOM 720 C C . ARG A 1 94 ? 9.414 5.120 -14.423 1.00 92.56 94 ARG A C 1
ATOM 722 O O . ARG A 1 94 ? 10.270 5.460 -15.234 1.00 92.56 94 ARG A O 1
ATOM 729 N N . ASN A 1 95 ? 9.697 4.444 -13.314 1.00 89.75 95 ASN A N 1
ATOM 730 C CA . ASN A 1 95 ? 11.053 4.056 -12.932 1.00 89.75 95 ASN A CA 1
ATOM 731 C C . ASN A 1 95 ? 11.460 2.660 -13.457 1.00 89.75 95 ASN A C 1
ATOM 733 O O . ASN A 1 95 ? 12.579 2.205 -13.197 1.00 89.75 95 ASN A O 1
ATOM 737 N N . GLY A 1 96 ? 10.595 2.004 -14.242 1.00 87.81 96 GLY A N 1
ATOM 738 C CA . GLY A 1 96 ? 10.894 0.764 -14.961 1.00 87.81 96 GLY A CA 1
ATOM 739 C C . GLY A 1 96 ? 10.949 -0.484 -14.080 1.00 87.81 96 GLY A C 1
ATOM 740 O O . GLY A 1 96 ? 11.807 -1.336 -14.306 1.00 87.81 96 GLY A O 1
ATOM 741 N N . TYR A 1 97 ? 10.080 -0.573 -13.068 1.00 85.56 97 TYR A N 1
ATOM 742 C CA . TYR A 1 97 ? 9.967 -1.736 -12.174 1.00 85.56 97 TYR A CA 1
ATOM 743 C C . TYR A 1 97 ? 9.009 -2.824 -12.676 1.00 85.56 97 TYR A C 1
ATOM 745 O O . TYR A 1 97 ? 9.020 -3.930 -12.145 1.00 85.56 97 TYR A O 1
ATOM 753 N N . PHE A 1 98 ? 8.210 -2.532 -13.702 1.00 76.00 98 PHE A N 1
ATOM 754 C CA . PHE A 1 98 ? 7.436 -3.522 -14.444 1.00 76.00 98 PHE A CA 1
ATOM 755 C C . PHE A 1 98 ? 8.094 -3.688 -15.820 1.00 76.00 98 PHE A C 1
ATOM 757 O O . PHE A 1 98 ? 8.073 -2.752 -16.622 1.00 76.00 98 PHE A O 1
ATOM 764 N N . GLN A 1 99 ? 8.736 -4.836 -16.048 1.00 54.88 99 GLN A N 1
ATOM 765 C CA . GLN A 1 99 ? 9.320 -5.255 -17.328 1.00 54.88 99 GLN A CA 1
ATOM 766 C C . GLN A 1 99 ? 8.665 -6.550 -17.790 1.00 54.88 99 GLN A C 1
ATOM 768 O O . GLN A 1 99 ? 8.412 -7.409 -16.916 1.00 54.88 99 GLN A O 1
#

Sequence (99 aa):
MNYQLLLECHAQGTQITRQEAELLDLELYSQIESIKVSRTQGCLQIAPDHICKISLVCNGSNWITCLAAVLDQLLPATIGKKARGAQVFDELVRNGYFQ

Foldseek 3Di:
DPVLVVLVVVLVPDDQDPVNLVVLVVVLVVVLVVLLPDDPDQQQAFDDPSLCVVLVHDHRHGNSLSSQSVSCVVPPDDPPDDRSNVVSVVSCVVSPVDD

Radius of gyration: 12.66 Å; chains: 1; bounding box: 30×29×32 Å

pLDDT: mean 91.37, std 6.74, range [54.88, 96.94]